Protein AF-A0A6B2TAD5-F1 (afdb_monomer_lite)

Radius of gyration: 16.32 Å; chains: 1; bounding box: 49×26×39 Å

Secondary structure (DSSP, 8-state):
----HHHHHHHHHHHHHTTS-EEEE-TTS-HHHHHHHHHHHHTTSS--EEEE--TT-HHHHHHHHHH-TTEEEE-HHHHHHHGGGHHHHHHHHHTTS-GGGEE------S-THHHHHHHHHHHHHHHHHHHHHHHTTSS-TGGG-

Sequence (145 aa):
VLTDPVLLRHLLWIAVASGRPLQLHAGAGDPQTYFGEFARATAGLGTDLVLLHGYPYHRSAAHLAAVFPHVYADLGPALVRTGARAAAVLAEILELAPFGKLLFSSGAHGLPELHVVGAQLFREALGRVLGTWVAEGAWSLGDAQ

Structure (mmCIF, N/CA/C/O backbone):
data_AF-A0A6B2TAD5-F1
#
_entry.id   AF-A0A6B2TAD5-F1
#
loop_
_atom_site.group_PDB
_atom_site.id
_atom_site.type_symbol
_atom_site.label_atom_id
_atom_site.label_alt_id
_atom_site.label_comp_id
_atom_site.label_asym_id
_atom_site.label_entity_id
_atom_site.label_seq_id
_atom_site.pdbx_PDB_ins_code
_atom_site.Cartn_x
_atom_site.Cartn_y
_atom_site.Cartn_z
_atom_site.occupancy
_atom_site.B_iso_or_equiv
_atom_site.auth_seq_id
_atom_site.auth_comp_id
_atom_site.auth_asym_id
_atom_site.auth_atom_id
_atom_site.pdbx_PDB_model_num
ATOM 1 N N . VAL A 1 1 ? 25.492 4.789 -7.121 1.00 72.12 1 VAL A N 1
ATOM 2 C CA . VAL A 1 1 ? 24.084 4.495 -7.485 1.00 72.12 1 VAL A CA 1
ATOM 3 C C . VAL A 1 1 ? 23.998 4.470 -9.001 1.00 72.12 1 VAL A C 1
ATOM 5 O O . VAL A 1 1 ? 24.604 5.335 -9.618 1.00 72.12 1 VAL A O 1
ATOM 8 N N . LEU A 1 2 ? 23.338 3.469 -9.590 1.00 83.06 2 LEU A N 1
ATOM 9 C CA . LEU A 1 2 ? 23.110 3.394 -11.037 1.00 83.06 2 LEU A CA 1
ATOM 10 C C . LEU A 1 2 ? 22.070 4.449 -11.445 1.00 83.06 2 LEU A C 1
ATOM 12 O O . LEU A 1 2 ? 20.980 4.463 -10.881 1.00 83.06 2 LEU A O 1
ATOM 16 N N . THR A 1 3 ? 22.400 5.318 -12.400 1.00 91.62 3 THR A N 1
ATOM 17 C CA . THR A 1 3 ? 21.530 6.429 -12.840 1.00 91.62 3 THR A CA 1
ATOM 18 C C . THR A 1 3 ? 21.22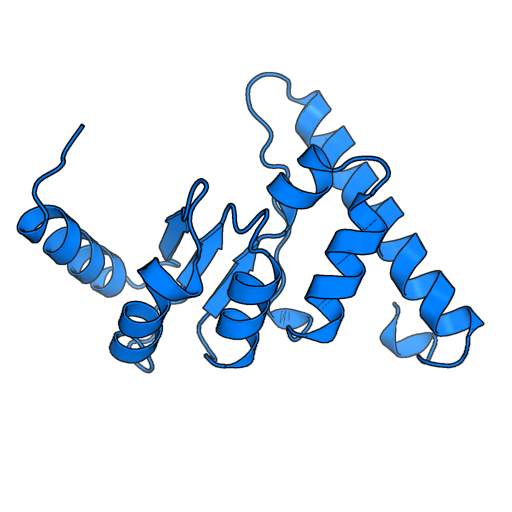9 6.419 -14.338 1.00 91.62 3 THR A C 1
ATOM 20 O O . THR A 1 3 ? 20.479 7.269 -14.811 1.00 91.62 3 THR A O 1
ATOM 23 N N . ASP A 1 4 ? 21.790 5.469 -15.091 1.00 95.69 4 ASP A N 1
ATOM 24 C CA . ASP A 1 4 ? 21.576 5.385 -16.533 1.00 95.69 4 ASP A CA 1
ATOM 25 C C . ASP A 1 4 ? 20.114 4.999 -16.849 1.00 95.69 4 ASP A C 1
ATOM 27 O O . ASP A 1 4 ? 19.645 3.935 -16.428 1.00 95.69 4 ASP A O 1
ATOM 31 N N . PRO A 1 5 ? 19.373 5.836 -17.595 1.00 90.69 5 PRO A N 1
ATOM 32 C CA . PRO A 1 5 ? 17.945 5.646 -17.821 1.00 90.69 5 PRO A CA 1
ATOM 33 C C . PRO A 1 5 ? 17.612 4.442 -18.716 1.00 90.69 5 PRO A C 1
ATOM 35 O O . PRO A 1 5 ? 16.474 3.960 -18.676 1.00 90.69 5 PRO A O 1
ATOM 38 N N . VAL A 1 6 ? 18.552 3.962 -19.534 1.00 94.62 6 VAL A N 1
ATOM 39 C CA . VAL A 1 6 ? 18.373 2.764 -20.366 1.00 94.62 6 VAL A CA 1
ATOM 40 C C . VAL A 1 6 ? 18.572 1.523 -19.509 1.00 94.62 6 VAL A C 1
ATOM 42 O O . VAL A 1 6 ? 17.714 0.638 -19.514 1.00 94.62 6 VAL A O 1
ATOM 45 N N . LEU A 1 7 ? 19.643 1.485 -18.712 1.00 95.31 7 LEU A N 1
ATOM 46 C CA . LEU A 1 7 ? 19.915 0.355 -17.821 1.00 95.31 7 LEU A CA 1
ATOM 47 C C . LEU A 1 7 ? 18.821 0.198 -16.759 1.00 95.31 7 LEU A C 1
ATOM 49 O O . LEU A 1 7 ? 18.382 -0.921 -16.505 1.00 95.31 7 LEU A O 1
ATOM 53 N N . LEU A 1 8 ? 18.310 1.299 -16.200 1.00 91.50 8 LEU A N 1
ATOM 54 C CA . LEU A 1 8 ? 17.189 1.254 -15.255 1.00 91.50 8 LEU A CA 1
ATOM 55 C C . LEU A 1 8 ? 15.926 0.646 -15.884 1.00 91.50 8 LEU A C 1
ATOM 57 O O . LEU A 1 8 ? 15.301 -0.227 -15.285 1.00 91.50 8 LEU A O 1
ATOM 61 N N . ARG A 1 9 ? 15.569 1.048 -17.112 1.00 91.88 9 ARG A N 1
ATOM 62 C CA . ARG A 1 9 ? 14.418 0.465 -17.824 1.00 91.88 9 ARG A CA 1
ATOM 63 C C . ARG A 1 9 ? 14.644 -1.001 -18.170 1.00 91.88 9 ARG A C 1
ATOM 65 O O . ARG A 1 9 ? 13.725 -1.799 -18.032 1.00 91.88 9 ARG A O 1
ATOM 72 N N . HIS A 1 10 ? 15.853 -1.367 -18.588 1.00 94.50 10 HIS A N 1
ATOM 73 C CA . HIS A 1 10 ? 16.192 -2.756 -18.879 1.00 94.50 10 HIS A CA 1
ATOM 74 C C . HIS A 1 10 ? 16.046 -3.648 -17.637 1.00 94.50 10 HIS A C 1
ATOM 76 O O . HIS A 1 10 ? 15.443 -4.717 -17.713 1.00 94.50 10 HIS A O 1
ATOM 82 N N . LEU A 1 11 ? 16.507 -3.175 -16.475 1.00 94.00 11 LEU A N 1
ATOM 83 C CA . LEU A 1 11 ? 16.357 -3.886 -15.205 1.00 94.00 11 LEU A CA 1
ATOM 84 C C . LEU A 1 11 ? 14.891 -4.075 -14.800 1.00 94.00 11 LEU A C 1
ATOM 86 O O . LEU A 1 11 ? 14.551 -5.147 -14.305 1.00 94.00 11 LEU A O 1
ATOM 90 N N . LEU A 1 12 ? 14.018 -3.091 -15.042 1.00 94.25 12 LEU A N 1
ATOM 91 C CA . LEU A 1 12 ? 12.579 -3.243 -14.787 1.00 94.25 12 LEU A CA 1
ATOM 92 C C . LEU A 1 12 ? 11.978 -4.399 -15.597 1.00 94.25 12 LEU A C 1
ATOM 94 O O . LEU A 1 12 ? 11.238 -5.211 -15.048 1.00 94.25 12 LEU A O 1
ATOM 98 N N . TRP A 1 13 ? 12.334 -4.519 -16.878 1.00 95.75 13 TRP A N 1
ATOM 99 C CA . TRP A 1 13 ? 11.845 -5.608 -17.729 1.00 95.75 13 TRP A CA 1
ATOM 100 C C . TRP A 1 13 ? 12.408 -6.976 -17.332 1.00 95.75 13 TRP A C 1
ATOM 102 O O . TRP A 1 13 ? 11.664 -7.956 -17.323 1.00 95.75 13 TRP A O 1
ATOM 112 N N . ILE A 1 14 ? 13.683 -7.048 -16.932 1.00 95.88 14 ILE A N 1
ATOM 113 C CA . ILE A 1 14 ? 14.255 -8.277 -16.355 1.00 95.88 14 ILE A CA 1
ATOM 114 C C . ILE A 1 14 ? 13.507 -8.664 -15.074 1.00 95.88 14 ILE A C 1
ATOM 116 O O . ILE A 1 14 ? 13.184 -9.834 -14.875 1.00 95.88 14 ILE A O 1
ATOM 120 N N . ALA A 1 15 ? 13.210 -7.692 -14.210 1.00 95.56 15 ALA A N 1
ATOM 121 C CA . ALA A 1 15 ? 12.505 -7.946 -12.962 1.00 95.56 15 ALA A CA 1
ATOM 122 C C . ALA A 1 15 ? 11.084 -8.473 -13.209 1.00 95.56 15 ALA A C 1
ATOM 124 O O . ALA A 1 15 ? 10.683 -9.444 -12.569 1.00 95.56 15 ALA A O 1
ATOM 125 N N . VAL A 1 16 ? 10.360 -7.915 -14.185 1.00 96.94 16 VAL A N 1
ATOM 126 C CA . VAL A 1 16 ? 9.046 -8.433 -14.606 1.00 96.94 16 VAL A CA 1
ATOM 127 C C . VAL A 1 16 ? 9.149 -9.886 -15.065 1.00 96.94 16 VAL A C 1
ATOM 129 O O . VAL A 1 16 ? 8.349 -10.712 -14.634 1.00 96.94 16 VAL A O 1
ATOM 132 N N . ALA A 1 17 ? 10.160 -10.221 -15.869 1.00 95.44 17 ALA A N 1
ATOM 133 C CA . ALA A 1 17 ? 10.366 -11.580 -16.371 1.00 95.44 17 ALA A CA 1
ATOM 134 C C . ALA A 1 17 ? 10.717 -12.607 -15.275 1.00 95.44 17 ALA A C 1
ATOM 136 O O . ALA A 1 17 ? 10.656 -13.808 -15.526 1.00 95.44 17 ALA A O 1
ATOM 137 N N . SER A 1 18 ? 11.060 -12.167 -14.058 1.00 94.81 18 SER A N 1
ATOM 138 C CA . SER A 1 18 ? 11.340 -13.077 -12.939 1.00 94.81 18 SER A CA 1
ATOM 139 C C . SER A 1 18 ? 10.095 -13.774 -12.375 1.00 94.81 18 SER A C 1
ATOM 141 O O . SER A 1 18 ? 10.239 -14.728 -11.612 1.00 94.81 18 SER A O 1
ATOM 143 N N . GLY A 1 19 ? 8.887 -13.298 -12.710 1.00 92.62 19 GLY A N 1
ATOM 144 C CA . GLY A 1 19 ? 7.620 -13.850 -12.214 1.00 92.62 19 GLY A CA 1
ATOM 145 C C . GLY A 1 19 ? 7.385 -13.648 -10.712 1.00 92.62 19 GLY A C 1
ATOM 146 O O . GLY A 1 19 ? 6.530 -14.307 -10.126 1.00 92.62 19 GLY A O 1
ATOM 147 N N . ARG A 1 20 ? 8.162 -12.773 -10.062 1.00 96.12 20 ARG A N 1
ATOM 148 C CA . ARG A 1 20 ? 8.032 -12.440 -8.637 1.00 96.12 20 ARG A CA 1
ATOM 149 C C . ARG A 1 20 ? 7.402 -11.056 -8.480 1.00 96.12 20 ARG A C 1
ATOM 151 O O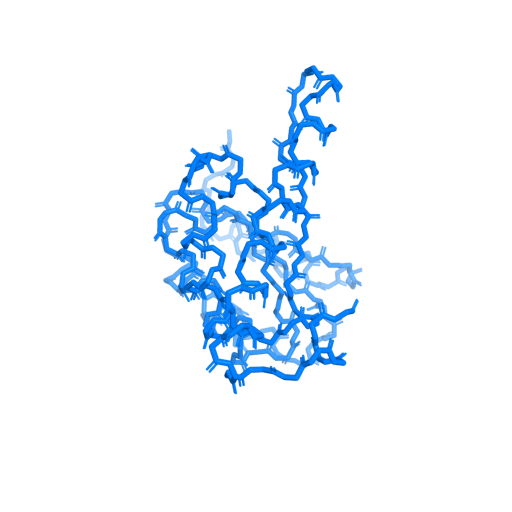 . ARG A 1 20 ? 7.736 -10.183 -9.280 1.00 96.12 20 ARG A O 1
ATOM 158 N N . PRO A 1 21 ? 6.588 -10.815 -7.433 1.00 96.56 21 PRO A N 1
ATOM 159 C CA . PRO A 1 21 ? 6.042 -9.488 -7.168 1.00 96.56 21 PRO A CA 1
ATOM 160 C C . PRO A 1 21 ? 7.136 -8.416 -7.137 1.00 96.56 21 PRO A C 1
ATOM 162 O O . PRO A 1 21 ? 8.122 -8.538 -6.402 1.00 96.56 21 PRO A O 1
ATOM 165 N N . LEU A 1 22 ? 6.962 -7.371 -7.944 1.00 96.75 22 LEU A N 1
ATOM 166 C CA . LEU A 1 22 ? 7.930 -6.297 -8.109 1.00 96.75 22 LEU A CA 1
ATOM 167 C C . LEU A 1 22 ? 7.546 -5.104 -7.235 1.00 96.75 22 LEU A C 1
ATOM 169 O O . LEU A 1 22 ? 6.542 -4.435 -7.469 1.00 96.75 22 LEU A O 1
ATOM 173 N N . GLN A 1 23 ? 8.384 -4.817 -6.243 1.00 95.38 23 GLN A N 1
ATOM 174 C CA . GLN A 1 23 ? 8.252 -3.639 -5.394 1.00 95.38 23 GLN A CA 1
ATOM 175 C C . GLN A 1 23 ? 8.801 -2.392 -6.095 1.00 95.38 23 GLN A C 1
ATOM 177 O O . GLN A 1 23 ? 9.981 -2.320 -6.441 1.00 95.38 23 GLN A O 1
ATOM 182 N N . LEU A 1 24 ? 7.939 -1.397 -6.290 1.00 95.00 24 LEU A N 1
ATOM 183 C CA . LEU A 1 24 ? 8.255 -0.133 -6.947 1.00 95.00 24 LEU A CA 1
ATOM 184 C C . LEU A 1 24 ? 8.174 1.006 -5.932 1.00 95.00 24 LEU A C 1
ATOM 186 O O . LEU A 1 24 ? 7.121 1.285 -5.361 1.00 95.00 24 LEU A O 1
ATOM 190 N N . HIS A 1 25 ? 9.300 1.681 -5.716 1.00 92.25 25 HIS A N 1
ATOM 191 C CA . HIS A 1 25 ? 9.421 2.756 -4.736 1.00 92.25 25 HIS A CA 1
ATOM 192 C C . HIS A 1 25 ? 9.375 4.110 -5.452 1.00 92.25 25 HIS A C 1
ATOM 194 O O . HIS A 1 25 ? 10.337 4.492 -6.117 1.00 92.25 25 HIS A O 1
ATOM 200 N N . ALA A 1 26 ? 8.276 4.855 -5.295 1.00 85.94 26 ALA A N 1
ATOM 201 C CA . ALA A 1 26 ? 8.147 6.206 -5.864 1.00 85.94 26 ALA A CA 1
ATOM 202 C C . ALA A 1 26 ? 8.923 7.273 -5.062 1.00 85.94 26 ALA A C 1
ATOM 204 O O . ALA A 1 26 ? 9.141 8.392 -5.533 1.00 85.94 26 ALA A O 1
ATOM 205 N N . GLY A 1 27 ? 9.353 6.932 -3.842 1.00 84.12 27 GLY A N 1
ATOM 206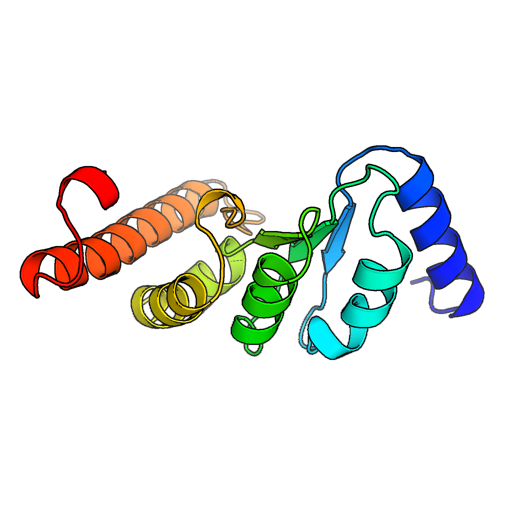 C CA . GLY A 1 27 ? 10.058 7.841 -2.945 1.00 84.12 27 GLY A CA 1
ATOM 207 C C . GLY A 1 27 ? 9.163 9.000 -2.512 1.00 84.12 27 GLY A C 1
ATOM 208 O O . GLY A 1 27 ? 8.251 8.808 -1.719 1.00 84.12 27 GLY A O 1
ATOM 209 N N . ALA A 1 28 ? 9.466 10.203 -3.000 1.00 79.75 28 ALA A N 1
ATOM 210 C CA . ALA A 1 28 ? 8.671 11.411 -2.768 1.00 79.75 28 ALA A CA 1
ATOM 211 C C . ALA A 1 28 ? 7.953 11.907 -4.035 1.00 79.75 28 ALA A C 1
ATOM 213 O O . ALA A 1 28 ? 7.391 12.999 -4.017 1.00 79.75 28 ALA A O 1
ATOM 214 N N . GLY A 1 29 ? 8.019 11.162 -5.143 1.00 88.44 29 GLY A N 1
ATOM 215 C CA . GLY A 1 29 ? 7.311 11.501 -6.374 1.00 88.44 29 GLY A CA 1
ATOM 216 C C . GLY A 1 29 ? 5.974 10.783 -6.500 1.00 88.44 29 GLY A C 1
ATOM 217 O O . GLY A 1 29 ? 5.644 9.900 -5.712 1.00 88.44 29 GLY A O 1
ATOM 218 N N . ASP A 1 30 ? 5.208 11.181 -7.508 1.00 93.00 30 ASP A N 1
ATOM 219 C CA . ASP A 1 30 ? 3.880 10.645 -7.779 1.00 93.00 30 ASP A CA 1
ATOM 220 C C . ASP A 1 30 ? 3.957 9.274 -8.491 1.00 93.00 30 ASP A C 1
ATOM 222 O O . ASP A 1 30 ? 4.461 9.199 -9.620 1.00 93.00 30 ASP A O 1
ATOM 226 N N . PRO A 1 31 ? 3.442 8.184 -7.881 1.00 93.38 31 PRO A N 1
ATOM 227 C CA . PRO A 1 31 ? 3.422 6.857 -8.495 1.00 93.38 31 PRO A CA 1
ATOM 228 C C . PRO A 1 31 ? 2.718 6.815 -9.854 1.00 93.38 31 PRO A C 1
ATOM 230 O O . PRO A 1 31 ? 3.148 6.056 -10.722 1.00 93.38 31 PRO A O 1
ATOM 233 N N . GLN A 1 32 ? 1.677 7.631 -10.066 1.00 94.25 32 GLN A N 1
ATOM 234 C CA . GLN A 1 32 ? 0.974 7.689 -11.353 1.00 94.25 32 GLN A CA 1
ATOM 235 C C . GLN A 1 32 ? 1.925 8.149 -12.459 1.00 94.25 32 GLN A C 1
ATOM 237 O O . GLN A 1 32 ? 2.027 7.501 -13.502 1.00 94.25 32 GLN A O 1
ATOM 242 N N . THR A 1 33 ? 2.663 9.229 -12.202 1.00 94.31 33 THR A N 1
ATOM 243 C CA . THR A 1 33 ? 3.635 9.798 -13.141 1.00 94.31 33 THR A CA 1
ATOM 244 C C . THR A 1 33 ? 4.772 8.822 -13.470 1.00 94.31 33 THR A C 1
ATOM 246 O O . THR A 1 33 ? 5.180 8.725 -14.627 1.00 94.31 33 THR A O 1
ATOM 249 N N . TYR A 1 34 ? 5.290 8.080 -12.486 1.00 92.44 34 TYR A N 1
ATOM 250 C CA . TYR A 1 34 ? 6.445 7.197 -12.705 1.00 92.44 34 TYR A CA 1
ATOM 251 C C . TYR A 1 34 ? 6.093 5.798 -13.201 1.00 92.44 34 TYR A C 1
ATOM 253 O O . TYR A 1 34 ? 6.856 5.215 -13.973 1.00 92.44 34 TYR A O 1
ATOM 261 N N . PHE A 1 35 ? 4.966 5.248 -12.756 1.00 95.50 35 PHE A N 1
ATOM 262 C CA . PHE A 1 35 ? 4.651 3.837 -12.951 1.00 95.50 35 PHE A CA 1
ATOM 263 C C . PHE A 1 35 ? 3.355 3.598 -13.720 1.00 95.50 35 PHE A C 1
ATOM 265 O O . PHE A 1 35 ? 3.101 2.453 -14.070 1.00 95.50 35 PHE A O 1
ATOM 272 N N . GLY A 1 36 ? 2.562 4.623 -14.053 1.00 97.06 36 GLY A N 1
ATOM 273 C CA . GLY A 1 36 ? 1.297 4.437 -14.774 1.00 97.06 36 GLY A CA 1
ATOM 274 C C . GLY A 1 36 ? 1.465 3.779 -16.148 1.00 97.06 36 GLY A C 1
ATOM 275 O O . GLY A 1 36 ? 0.818 2.772 -16.439 1.00 97.06 36 GLY A O 1
ATOM 276 N N . GLU A 1 37 ? 2.390 4.280 -16.969 1.00 96.88 37 GLU A N 1
ATOM 277 C CA . GLU A 1 37 ? 2.691 3.667 -18.273 1.00 96.88 37 GLU A CA 1
ATOM 278 C C . GLU A 1 37 ? 3.337 2.285 -18.127 1.00 96.88 37 GLU A C 1
ATOM 280 O O . GLU A 1 37 ? 3.070 1.382 -18.916 1.00 96.88 37 GLU A O 1
ATOM 285 N N . PHE A 1 38 ? 4.139 2.078 -17.081 1.00 96.81 38 PHE A N 1
ATOM 286 C CA . PHE A 1 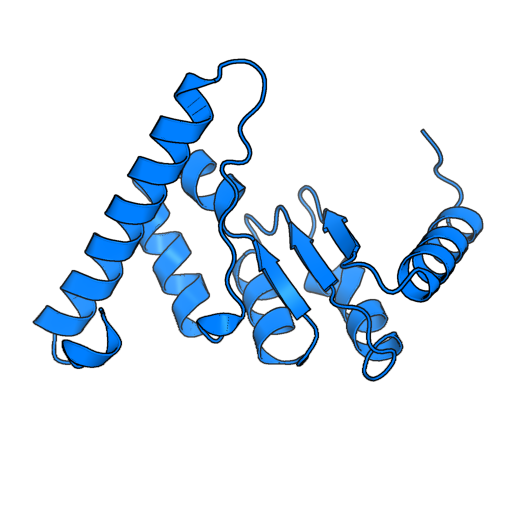38 ? 4.752 0.779 -16.814 1.00 96.81 38 PHE A CA 1
ATOM 287 C C . PHE A 1 38 ? 3.723 -0.268 -16.357 1.00 96.81 38 PHE A C 1
ATOM 289 O O . PHE A 1 38 ? 3.746 -1.405 -16.826 1.00 96.81 38 PHE A O 1
ATOM 296 N N . ALA A 1 39 ? 2.770 0.116 -15.506 1.00 97.69 39 ALA A N 1
ATOM 297 C CA . ALA A 1 39 ? 1.650 -0.725 -15.101 1.00 97.69 39 ALA A CA 1
ATOM 298 C C . ALA A 1 39 ? 0.792 -1.115 -16.310 1.00 97.69 39 ALA A C 1
ATOM 300 O O . ALA A 1 39 ? 0.452 -2.285 -16.474 1.00 97.69 39 ALA A O 1
ATOM 301 N N . ARG A 1 40 ? 0.529 -0.163 -17.216 1.00 98.12 40 ARG A N 1
ATOM 302 C CA . ARG A 1 40 ? -0.161 -0.433 -18.483 1.00 98.12 40 ARG A CA 1
ATOM 303 C C . ARG A 1 40 ? 0.620 -1.414 -19.361 1.00 98.12 40 ARG A C 1
ATOM 305 O O . ARG A 1 40 ? 0.039 -2.371 -19.858 1.00 98.12 40 ARG A O 1
ATOM 312 N N . ALA A 1 41 ? 1.924 -1.201 -19.526 1.00 97.62 41 ALA A N 1
ATOM 313 C CA . ALA A 1 41 ? 2.777 -2.023 -20.386 1.00 97.62 41 ALA A CA 1
ATOM 314 C C . ALA A 1 41 ? 3.012 -3.449 -19.851 1.00 97.62 41 ALA A C 1
ATOM 316 O O . ALA A 1 41 ? 3.355 -4.341 -20.622 1.00 97.62 41 ALA A O 1
ATOM 317 N N . THR A 1 42 ? 2.837 -3.666 -18.546 1.00 97.44 42 THR A N 1
ATOM 318 C CA . THR A 1 42 ? 3.013 -4.973 -17.888 1.00 97.44 42 THR A CA 1
ATOM 319 C C . THR A 1 42 ? 1.701 -5.718 -17.644 1.00 97.44 42 THR A C 1
ATOM 321 O O . THR A 1 42 ? 1.717 -6.859 -17.177 1.00 97.44 42 THR A O 1
ATOM 324 N N . ALA A 1 43 ? 0.561 -5.107 -17.977 1.00 96.81 43 ALA A N 1
ATOM 325 C CA . ALA A 1 43 ? -0.744 -5.734 -17.835 1.00 96.81 43 ALA A CA 1
ATOM 326 C C . ALA A 1 43 ? -0.819 -7.041 -18.641 1.00 96.81 43 ALA A C 1
ATOM 328 O O . ALA A 1 43 ? -0.510 -7.081 -19.829 1.00 96.81 43 ALA A O 1
ATOM 329 N N . GLY A 1 44 ? -1.237 -8.121 -17.976 1.00 95.31 44 GLY A N 1
ATOM 330 C CA . GLY A 1 44 ? -1.362 -9.448 -18.587 1.00 95.31 44 GLY A CA 1
ATOM 331 C C . GLY A 1 44 ? -0.063 -10.258 -18.670 1.00 95.31 44 GLY A C 1
ATOM 332 O O . GLY A 1 44 ? -0.113 -11.400 -19.116 1.00 95.31 44 GLY A O 1
ATOM 333 N N . LEU A 1 45 ? 1.077 -9.731 -18.203 1.00 95.88 45 LEU A N 1
ATOM 334 C CA . LEU A 1 45 ? 2.345 -10.480 -18.172 1.00 95.88 45 LEU A CA 1
ATOM 335 C C . LEU A 1 45 ? 2.470 -11.441 -16.975 1.00 95.88 45 LEU A C 1
ATOM 337 O O . LEU A 1 45 ? 3.407 -12.231 -16.928 1.00 95.88 45 LEU A O 1
ATOM 341 N N . GLY A 1 46 ? 1.536 -11.386 -16.020 1.00 94.31 46 GLY A N 1
ATOM 342 C CA . GLY A 1 46 ? 1.460 -12.313 -14.883 1.00 94.31 46 GLY A CA 1
ATOM 343 C C . GLY A 1 46 ? 2.301 -11.936 -13.659 1.00 94.31 46 GLY A C 1
ATOM 344 O O . GLY A 1 46 ? 2.271 -12.662 -12.673 1.00 94.31 46 GLY A O 1
ATOM 345 N N . THR A 1 47 ? 3.018 -10.810 -13.695 1.00 97.00 47 THR A N 1
ATOM 346 C CA . THR A 1 47 ? 3.809 -10.317 -12.558 1.00 97.00 47 THR A CA 1
ATOM 347 C C . THR A 1 47 ? 3.076 -9.200 -11.830 1.00 97.00 47 THR A C 1
ATOM 349 O O . THR A 1 47 ? 2.745 -8.185 -12.440 1.00 97.00 47 THR A O 1
ATOM 352 N N . ASP A 1 48 ? 2.882 -9.356 -10.521 1.00 98.06 48 ASP A N 1
ATOM 353 C CA . ASP A 1 48 ? 2.268 -8.325 -9.685 1.00 98.06 48 ASP A CA 1
ATOM 354 C C . ASP A 1 48 ? 3.221 -7.155 -9.424 1.00 98.06 48 ASP A C 1
ATOM 356 O O . ASP A 1 48 ? 4.417 -7.339 -9.178 1.00 98.06 48 ASP A O 1
ATOM 360 N N . LEU A 1 49 ? 2.681 -5.939 -9.427 1.00 98.06 49 LEU A N 1
ATOM 361 C CA . LEU A 1 49 ? 3.385 -4.722 -9.040 1.00 98.06 49 LEU A CA 1
ATOM 362 C C . LEU A 1 49 ? 2.889 -4.261 -7.671 1.00 98.06 49 LEU A C 1
ATOM 364 O O . LEU A 1 49 ? 1.692 -4.071 -7.470 1.00 98.06 49 LEU A O 1
ATOM 368 N N . VAL A 1 50 ? 3.809 -4.014 -6.745 1.00 97.50 50 VAL A N 1
ATOM 369 C CA . VAL A 1 50 ? 3.500 -3.473 -5.418 1.00 97.50 50 VAL A CA 1
ATOM 370 C C . VAL A 1 50 ? 4.067 -2.065 -5.327 1.00 97.50 50 VAL A C 1
ATOM 372 O O . VAL A 1 50 ? 5.279 -1.875 -5.420 1.00 97.50 50 VAL A O 1
ATOM 375 N N . LEU A 1 51 ? 3.203 -1.068 -5.154 1.00 96.44 51 LEU A N 1
ATOM 376 C CA . LEU A 1 51 ? 3.592 0.336 -5.047 1.00 96.44 51 LEU A CA 1
ATOM 377 C C . LEU A 1 51 ? 3.888 0.697 -3.590 1.00 96.44 51 LEU A C 1
ATOM 379 O O . LEU A 1 51 ? 3.019 0.564 -2.729 1.00 96.44 51 LEU A O 1
ATOM 383 N N . LEU A 1 52 ? 5.096 1.196 -3.321 1.00 93.31 52 LEU A N 1
ATOM 384 C CA . LEU A 1 52 ? 5.528 1.644 -1.997 1.00 93.31 52 LEU A CA 1
ATOM 385 C C . LEU A 1 52 ? 5.823 3.144 -1.978 1.00 93.31 52 LEU A C 1
ATOM 387 O O . LEU A 1 52 ? 6.244 3.745 -2.970 1.00 93.31 52 LEU A O 1
ATOM 391 N N . HIS A 1 53 ? 5.677 3.726 -0.787 1.00 84.88 53 HIS A N 1
ATOM 392 C CA . HIS A 1 53 ? 5.960 5.135 -0.501 1.00 84.88 53 HIS A CA 1
ATOM 393 C C . HIS A 1 53 ? 5.155 6.108 -1.368 1.00 84.88 53 HIS A C 1
ATOM 395 O O . HIS A 1 53 ? 5.694 7.067 -1.905 1.00 84.88 53 HIS A O 1
ATOM 401 N N . GLY A 1 54 ? 3.846 5.881 -1.477 1.00 83.50 54 GLY A N 1
ATOM 402 C CA . GLY A 1 54 ? 2.973 6.780 -2.226 1.00 83.50 54 GLY A CA 1
ATOM 403 C C . GLY A 1 54 ? 2.799 8.161 -1.590 1.00 83.50 54 GLY A C 1
ATOM 404 O O . GLY A 1 54 ? 2.466 9.081 -2.307 1.00 83.50 54 GLY A O 1
ATOM 405 N N . TYR A 1 55 ? 3.014 8.352 -0.283 1.00 90.25 55 TYR A N 1
ATOM 406 C CA . TYR A 1 55 ? 2.718 9.623 0.401 1.00 90.25 55 TYR A CA 1
ATOM 407 C C . TYR A 1 55 ? 3.666 10.774 -0.009 1.00 90.25 55 TYR A C 1
ATOM 409 O O . TYR A 1 55 ? 4.884 10.585 0.070 1.00 90.25 55 TYR A O 1
ATOM 417 N N . PRO A 1 56 ? 3.162 11.989 -0.333 1.00 92.69 56 PRO A N 1
ATOM 418 C CA . PRO A 1 56 ? 1.783 12.487 -0.146 1.00 92.69 56 PRO A CA 1
ATOM 419 C C . PRO A 1 56 ? 0.803 12.203 -1.305 1.00 92.69 56 PRO A C 1
ATOM 421 O O . PRO A 1 56 ? -0.334 12.658 -1.277 1.00 92.69 56 PRO A O 1
ATOM 424 N N . TYR A 1 57 ? 1.216 11.438 -2.310 1.00 94.00 57 TYR A N 1
ATOM 425 C CA . TYR A 1 57 ? 0.427 10.987 -3.466 1.00 94.00 57 TYR A CA 1
ATOM 426 C C . TYR A 1 57 ? -0.230 9.607 -3.251 1.00 94.00 57 TYR A C 1
ATOM 428 O O . TYR A 1 57 ? -0.363 8.810 -4.183 1.00 94.00 57 TYR A O 1
ATOM 436 N N . HIS A 1 58 ? -0.636 9.268 -2.023 1.00 94.06 58 HIS A N 1
ATOM 437 C CA . HIS A 1 58 ? -1.235 7.957 -1.719 1.00 94.06 58 HIS A CA 1
ATOM 438 C C . HIS A 1 58 ? -2.511 7.692 -2.526 1.00 94.06 58 HIS A C 1
ATOM 440 O O . HIS A 1 58 ? -2.760 6.550 -2.905 1.00 94.06 58 HIS A O 1
ATOM 446 N N 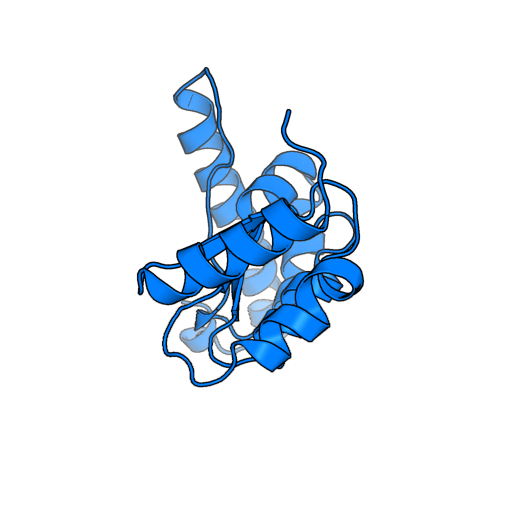. ARG A 1 59 ? -3.266 8.742 -2.874 1.00 95.38 59 ARG A N 1
ATOM 447 C CA . ARG A 1 59 ? -4.433 8.645 -3.766 1.00 95.38 59 ARG A CA 1
ATOM 448 C C . ARG A 1 59 ? -4.056 8.180 -5.176 1.00 95.38 59 ARG A C 1
ATOM 450 O O . ARG A 1 59 ? -4.793 7.397 -5.763 1.00 95.38 59 ARG A O 1
ATOM 457 N N . SER A 1 60 ? -2.898 8.586 -5.699 1.00 95.88 60 SER A N 1
ATOM 458 C CA . SER A 1 60 ? -2.388 8.101 -6.988 1.00 95.88 60 SER A CA 1
ATOM 459 C C . SER A 1 60 ? -2.035 6.615 -6.941 1.00 95.88 60 SER A C 1
ATOM 461 O O . SER A 1 60 ? -2.376 5.868 -7.854 1.00 95.88 60 SER A O 1
ATOM 463 N N . ALA A 1 61 ? -1.390 6.161 -5.859 1.00 95.56 61 ALA A N 1
ATOM 464 C CA . ALA A 1 61 ? -1.113 4.736 -5.663 1.00 95.56 61 ALA A CA 1
ATOM 465 C C . ALA A 1 61 ? -2.414 3.920 -5.575 1.00 95.56 61 ALA A C 1
ATOM 467 O O . ALA A 1 61 ? -2.536 2.879 -6.221 1.00 95.56 61 ALA A O 1
ATOM 468 N N . ALA A 1 62 ? -3.400 4.424 -4.826 1.00 96.31 62 ALA A N 1
ATOM 469 C CA . ALA A 1 62 ? -4.714 3.803 -4.710 1.00 96.31 62 ALA A CA 1
ATOM 470 C C . ALA A 1 62 ? -5.449 3.762 -6.062 1.00 96.31 62 ALA A C 1
ATOM 472 O O . ALA A 1 62 ? -6.029 2.739 -6.417 1.00 96.31 62 ALA A O 1
ATOM 473 N N . HIS A 1 63 ? -5.360 4.831 -6.859 1.00 97.00 63 HIS A N 1
ATOM 474 C CA . HIS A 1 63 ? -5.931 4.878 -8.203 1.00 97.00 63 HIS A CA 1
ATOM 475 C C . HIS A 1 63 ? -5.313 3.827 -9.137 1.00 97.00 63 HIS A C 1
ATOM 477 O O . HIS A 1 63 ? -6.048 3.099 -9.803 1.00 97.00 63 HIS A O 1
ATOM 483 N N . LEU A 1 64 ? -3.983 3.685 -9.155 1.00 97.56 64 LEU A N 1
ATOM 484 C CA . LEU A 1 64 ? -3.326 2.640 -9.948 1.00 97.56 64 LEU A CA 1
ATOM 485 C C . LEU A 1 64 ? -3.770 1.233 -9.527 1.00 97.56 64 LEU A C 1
ATOM 487 O O . LEU A 1 64 ? -4.060 0.408 -10.394 1.00 97.56 64 LEU A O 1
ATOM 491 N N . ALA A 1 65 ? -3.875 0.974 -8.220 1.00 97.69 65 ALA A N 1
ATOM 492 C CA . ALA A 1 65 ? -4.382 -0.298 -7.707 1.00 97.69 65 ALA A CA 1
ATOM 493 C C . ALA A 1 65 ? -5.852 -0.539 -8.101 1.00 97.69 65 ALA A C 1
ATOM 495 O O . ALA A 1 65 ? -6.246 -1.666 -8.405 1.00 97.69 65 ALA A O 1
ATOM 496 N N . ALA A 1 66 ? -6.676 0.508 -8.157 1.00 97.62 66 ALA A N 1
ATOM 497 C CA . ALA A 1 66 ? -8.058 0.401 -8.615 1.00 97.62 66 ALA A CA 1
ATOM 498 C C . ALA A 1 66 ? -8.152 0.050 -10.109 1.00 97.62 66 ALA A C 1
ATOM 500 O O . ALA A 1 66 ? -8.932 -0.822 -10.489 1.00 97.62 66 ALA A O 1
ATOM 501 N N . VAL A 1 67 ? -7.333 0.692 -10.948 1.00 97.69 67 VAL A N 1
ATOM 502 C CA . VAL A 1 67 ? -7.403 0.569 -12.413 1.00 97.69 67 VAL A CA 1
ATOM 503 C C . VAL A 1 67 ? -6.776 -0.727 -12.932 1.00 97.69 67 VAL A C 1
ATOM 505 O O . VAL A 1 67 ? -7.313 -1.334 -13.859 1.00 97.69 67 VAL A O 1
ATOM 508 N N . PHE A 1 68 ? -5.654 -1.172 -12.362 1.00 98.00 68 PHE A N 1
ATOM 509 C CA . PHE A 1 68 ? -4.898 -2.308 -12.893 1.00 98.00 68 PHE A CA 1
ATOM 510 C C . PHE A 1 68 ? -5.0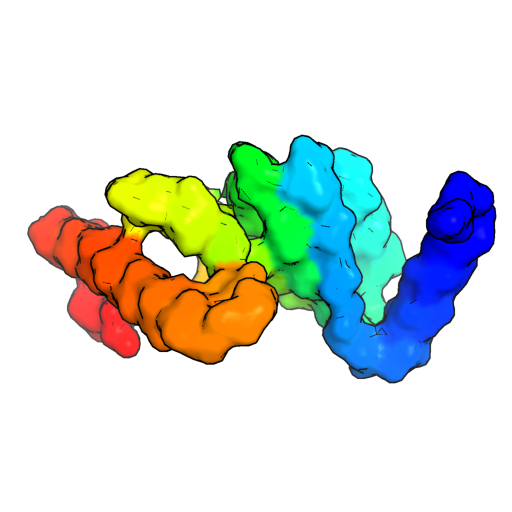53 -3.562 -12.016 1.00 98.00 68 PHE A C 1
ATOM 512 O O . PHE A 1 68 ? -4.742 -3.514 -10.824 1.00 98.00 68 PHE A O 1
ATOM 519 N N . PRO A 1 69 ? -5.515 -4.708 -12.563 1.00 96.75 69 PRO A N 1
ATOM 520 C CA . PRO A 1 69 ? -5.714 -5.948 -11.805 1.00 96.75 69 PRO A CA 1
ATOM 521 C C . PRO A 1 69 ? -4.485 -6.433 -11.029 1.00 96.75 69 PRO A C 1
ATOM 523 O O . PRO A 1 69 ? -4.641 -6.842 -9.885 1.00 96.75 69 PRO A O 1
ATOM 526 N N . HIS A 1 70 ? -3.295 -6.323 -11.623 1.00 97.62 70 HIS A N 1
ATOM 527 C CA . HIS A 1 70 ? -2.015 -6.799 -11.082 1.00 97.62 70 HIS A CA 1
ATOM 528 C C . HIS A 1 70 ? -1.261 -5.748 -10.251 1.00 97.62 70 HIS A C 1
ATOM 530 O O . HIS A 1 70 ? -0.084 -5.931 -9.955 1.00 97.62 70 HIS A O 1
ATOM 536 N N . VAL A 1 71 ? -1.893 -4.619 -9.910 1.00 98.19 71 VAL A N 1
ATOM 537 C CA . VAL A 1 71 ? -1.267 -3.556 -9.109 1.00 98.19 71 VAL A CA 1
ATOM 538 C C . VAL A 1 71 ? -1.853 -3.526 -7.703 1.00 98.19 71 VAL A C 1
ATOM 540 O O . VAL A 1 71 ? -3.066 -3.452 -7.519 1.00 98.19 71 VAL A O 1
ATOM 543 N N . TYR A 1 72 ? -0.961 -3.516 -6.719 1.00 97.94 72 TYR A N 1
ATOM 544 C CA . TYR A 1 72 ? -1.232 -3.466 -5.288 1.00 97.94 72 TYR A CA 1
ATOM 545 C C . TYR A 1 72 ? -0.566 -2.229 -4.679 1.00 97.94 72 TYR A C 1
ATOM 547 O O . TYR A 1 72 ? 0.446 -1.743 -5.192 1.00 97.94 72 TYR A O 1
ATOM 555 N N . ALA A 1 73 ? -1.099 -1.722 -3.568 1.00 96.31 73 ALA A N 1
ATOM 556 C CA . ALA A 1 73 ? -0.547 -0.558 -2.874 1.00 96.31 73 ALA A CA 1
ATOM 557 C C . ALA A 1 73 ? -0.208 -0.891 -1.417 1.00 96.31 73 ALA A C 1
ATOM 559 O O . ALA A 1 73 ? -1.056 -1.382 -0.674 1.00 96.31 73 ALA A O 1
ATOM 560 N N . ASP A 1 74 ? 1.022 -0.590 -1.001 1.00 94.62 74 ASP A N 1
ATOM 561 C CA . ASP A 1 74 ? 1.453 -0.711 0.389 1.00 94.62 74 ASP A CA 1
ATOM 562 C C . ASP A 1 74 ? 1.195 0.588 1.169 1.00 94.62 74 ASP A C 1
ATOM 564 O O . ASP A 1 74 ? 1.635 1.679 0.788 1.00 94.62 74 ASP A O 1
ATOM 568 N N . LEU A 1 75 ? 0.480 0.455 2.286 1.00 87.81 75 LEU A N 1
ATOM 569 C CA . LEU A 1 75 ? -0.002 1.564 3.115 1.00 87.81 75 LEU A CA 1
ATOM 570 C C . LEU A 1 75 ? 0.921 1.900 4.282 1.00 87.81 75 LEU A C 1
ATOM 572 O O . LEU A 1 75 ? 0.852 2.982 4.869 1.00 87.81 75 LEU A O 1
ATOM 576 N N . GLY A 1 76 ? 1.779 0.957 4.630 1.00 84.62 76 GLY A N 1
ATOM 577 C CA . GLY A 1 76 ? 2.516 0.918 5.875 1.00 84.62 76 GLY A CA 1
ATOM 578 C C . GLY A 1 76 ? 3.291 2.187 6.217 1.00 84.62 76 GLY A C 1
ATOM 579 O O . GLY A 1 76 ? 2.971 2.873 7.196 1.00 84.62 76 GLY A O 1
ATOM 580 N N . PRO A 1 77 ? 4.280 2.561 5.384 1.00 83.50 77 PRO A N 1
ATOM 581 C CA . PRO A 1 77 ? 5.125 3.721 5.629 1.00 83.50 77 PRO A CA 1
ATOM 582 C C . PRO A 1 77 ? 4.353 5.042 5.726 1.00 83.50 77 PRO A C 1
ATOM 584 O O . PRO A 1 77 ? 4.800 5.951 6.423 1.00 83.50 77 PRO A O 1
ATOM 587 N N . ALA A 1 78 ? 3.218 5.178 5.030 1.00 86.56 78 ALA A N 1
ATOM 588 C CA . ALA A 1 78 ? 2.410 6.397 5.058 1.00 86.56 78 ALA A CA 1
ATOM 589 C C . ALA A 1 78 ? 1.691 6.565 6.405 1.00 86.56 78 ALA A C 1
ATOM 591 O O . ALA A 1 78 ? 1.666 7.660 6.971 1.00 86.56 78 ALA A O 1
ATOM 592 N N . LEU A 1 79 ? 1.150 5.474 6.947 1.00 86.25 79 LEU A N 1
ATOM 593 C CA . LEU A 1 79 ? 0.399 5.493 8.201 1.00 86.25 79 LEU A CA 1
ATOM 594 C C . LEU A 1 79 ? 1.322 5.723 9.399 1.00 86.25 79 LEU A C 1
ATOM 596 O O . LEU A 1 79 ? 1.052 6.604 10.213 1.00 86.25 79 LEU A O 1
ATOM 600 N N . VAL A 1 80 ? 2.471 5.040 9.447 1.00 86.44 80 VAL A N 1
ATOM 601 C CA . VAL A 1 80 ? 3.498 5.286 10.478 1.00 86.44 80 VAL A CA 1
ATOM 602 C C . VAL A 1 80 ? 4.000 6.731 10.435 1.00 86.44 80 VAL A C 1
ATOM 604 O O . VAL A 1 80 ? 4.145 7.365 11.477 1.00 86.44 80 VAL A O 1
ATOM 607 N N . ARG A 1 81 ? 4.205 7.289 9.237 1.00 85.62 81 ARG A N 1
ATOM 608 C CA . ARG A 1 81 ? 4.671 8.674 9.061 1.00 85.62 81 ARG A CA 1
ATOM 609 C C . ARG A 1 81 ? 3.650 9.724 9.505 1.00 85.62 81 ARG A C 1
ATOM 611 O O . ARG A 1 81 ? 4.046 10.800 9.940 1.00 85.62 81 ARG A O 1
ATOM 618 N N . THR A 1 82 ? 2.357 9.446 9.359 1.00 91.12 82 THR A N 1
ATOM 619 C CA . THR A 1 82 ? 1.280 10.419 9.618 1.00 91.12 82 THR A CA 1
ATOM 620 C C . THR A 1 82 ? 0.689 10.310 11.022 1.00 91.12 82 THR A C 1
ATOM 622 O O . THR A 1 82 ? 0.035 11.252 11.479 1.00 91.12 82 THR A O 1
ATOM 625 N N . GLY A 1 83 ? 0.945 9.207 11.736 1.00 90.25 83 GLY A N 1
ATOM 626 C CA . GLY A 1 83 ? 0.642 9.059 13.159 1.00 90.25 83 GLY A CA 1
ATOM 627 C C . GLY A 1 83 ? -0.837 9.302 13.459 1.00 90.25 83 GLY A C 1
ATOM 628 O O . GLY A 1 83 ? -1.705 8.563 13.005 1.00 90.25 83 GLY A O 1
ATOM 629 N N . ALA A 1 84 ? -1.145 10.383 14.179 1.00 91.00 84 ALA A N 1
ATOM 630 C CA . ALA A 1 84 ? -2.519 10.759 14.529 1.00 91.00 84 ALA A CA 1
ATOM 631 C C . ALA A 1 84 ? -3.444 10.968 13.311 1.00 91.00 84 ALA A C 1
ATOM 633 O O . ALA A 1 84 ? -4.662 10.851 13.437 1.00 91.00 84 ALA A O 1
ATOM 634 N N . ARG A 1 85 ? -2.887 11.267 12.130 1.00 94.62 85 ARG A N 1
ATOM 635 C CA . ARG A 1 85 ? -3.640 11.438 10.875 1.00 94.62 85 ARG A CA 1
ATOM 636 C C . ARG A 1 85 ? -3.727 10.162 10.033 1.00 94.62 85 ARG A C 1
ATOM 638 O O . ARG A 1 85 ? -4.330 10.208 8.964 1.00 94.62 85 ARG A O 1
ATOM 645 N N . ALA A 1 86 ? -3.197 9.035 10.513 1.00 94.62 86 ALA A N 1
ATOM 646 C CA . ALA A 1 86 ? -3.212 7.763 9.793 1.00 94.62 86 ALA A CA 1
ATOM 647 C C . ALA A 1 86 ? -4.628 7.350 9.362 1.00 94.62 86 ALA A C 1
ATOM 649 O O . ALA A 1 86 ? -4.822 6.965 8.217 1.00 94.62 86 ALA A O 1
ATOM 650 N N . ALA A 1 87 ? -5.632 7.507 10.233 1.00 95.81 87 ALA A N 1
ATOM 651 C CA . ALA A 1 87 ? -7.021 7.183 9.897 1.00 95.81 87 ALA A CA 1
ATOM 652 C C . ALA A 1 87 ? -7.558 8.015 8.716 1.00 95.81 87 ALA A C 1
ATOM 654 O O . ALA A 1 87 ? -8.233 7.476 7.850 1.00 95.81 87 ALA A O 1
ATOM 655 N N . ALA A 1 88 ? -7.213 9.305 8.633 1.00 96.12 88 ALA A N 1
ATOM 656 C CA . ALA A 1 88 ? -7.643 10.157 7.523 1.00 96.12 88 ALA A CA 1
ATOM 657 C C . ALA A 1 88 ? -7.003 9.719 6.196 1.00 96.12 88 ALA A C 1
ATOM 659 O O . ALA A 1 88 ? -7.696 9.561 5.199 1.00 96.12 88 ALA A O 1
ATOM 660 N N . VAL A 1 89 ? -5.694 9.450 6.200 1.00 95.56 89 VAL A N 1
ATOM 661 C CA . VAL A 1 89 ? -4.990 8.955 5.005 1.00 95.56 89 VAL A CA 1
ATOM 662 C C . VAL A 1 89 ? -5.516 7.585 4.582 1.00 95.56 89 VAL A C 1
ATOM 664 O O . VAL A 1 89 ? -5.687 7.334 3.395 1.00 95.56 89 VAL A O 1
ATOM 667 N N . LEU A 1 90 ? -5.804 6.704 5.540 1.00 94.94 90 LEU A N 1
ATOM 668 C CA . LEU A 1 90 ? -6.378 5.393 5.262 1.00 94.94 90 LEU A CA 1
ATOM 669 C C . LEU A 1 90 ? -7.776 5.500 4.639 1.00 94.94 90 LEU A C 1
ATOM 671 O O . LEU A 1 90 ? -8.043 4.803 3.664 1.00 94.94 90 LEU A O 1
ATOM 675 N N . ALA A 1 91 ? -8.631 6.392 5.148 1.00 95.31 91 ALA A N 1
ATOM 676 C CA . ALA A 1 91 ? -9.946 6.650 4.567 1.00 95.31 91 ALA A CA 1
ATOM 677 C C . ALA A 1 91 ? -9.833 7.100 3.100 1.00 95.31 91 ALA A C 1
ATOM 679 O O . ALA A 1 91 ? -10.470 6.510 2.235 1.00 95.31 91 ALA A O 1
ATOM 680 N N . GLU A 1 92 ? -8.933 8.041 2.794 1.00 96.25 92 GLU A N 1
ATOM 681 C CA . GLU A 1 92 ? -8.704 8.518 1.420 1.00 96.25 92 GLU A CA 1
ATOM 682 C C . GLU A 1 92 ? -8.234 7.422 0.447 1.00 96.25 92 GLU A C 1
ATOM 684 O O . GLU A 1 92 ? -8.450 7.513 -0.761 1.00 96.25 92 GLU A O 1
ATOM 689 N N . ILE A 1 93 ? -7.545 6.401 0.954 1.00 95.12 93 ILE A N 1
ATOM 690 C CA . ILE A 1 93 ? -7.093 5.260 0.153 1.00 95.12 93 ILE A CA 1
ATOM 691 C C . ILE A 1 93 ? -8.251 4.289 -0.073 1.00 95.12 93 ILE A C 1
ATOM 693 O O . ILE A 1 93 ? -8.452 3.832 -1.199 1.00 95.12 93 ILE A O 1
ATOM 697 N N . LEU A 1 94 ? -9.008 3.993 0.985 1.00 93.31 94 LEU A N 1
ATOM 698 C CA . LEU A 1 94 ? -10.168 3.103 0.954 1.00 93.31 94 LEU A CA 1
ATOM 699 C C . LEU A 1 94 ? -11.323 3.653 0.105 1.00 93.31 94 LEU A C 1
ATOM 701 O O . LEU A 1 94 ? -12.103 2.875 -0.430 1.00 93.31 94 LEU A O 1
ATOM 705 N N . GLU A 1 95 ? -11.394 4.972 -0.088 1.00 93.62 95 GLU A N 1
ATOM 706 C CA . GLU A 1 95 ? -12.285 5.613 -1.068 1.00 93.62 95 GLU A CA 1
ATOM 707 C C . GLU A 1 95 ? -12.024 5.162 -2.516 1.00 93.62 95 GLU A C 1
ATOM 709 O O . GLU A 1 95 ? -12.917 5.251 -3.358 1.00 93.62 95 GLU A O 1
ATOM 714 N N . LEU A 1 96 ? -10.792 4.750 -2.836 1.00 95.19 96 LEU A N 1
ATOM 715 C CA . LEU A 1 96 ? -10.337 4.559 -4.215 1.00 95.19 96 LEU A CA 1
ATOM 716 C C . LEU A 1 96 ? -10.003 3.104 -4.534 1.00 95.19 96 LEU A C 1
ATOM 718 O O . LEU A 1 96 ? -10.371 2.607 -5.597 1.00 95.19 96 LEU A O 1
ATOM 722 N N . ALA A 1 97 ? -9.257 2.439 -3.654 1.00 95.19 97 ALA A N 1
ATOM 723 C CA . ALA A 1 97 ? -8.680 1.133 -3.932 1.00 95.19 97 ALA A CA 1
ATOM 724 C C . ALA A 1 97 ? -9.518 -0.011 -3.338 1.00 95.19 97 ALA A C 1
ATOM 726 O O . ALA A 1 97 ? -9.918 0.059 -2.176 1.00 95.19 97 ALA A O 1
ATOM 727 N N . PRO A 1 98 ? -9.706 -1.117 -4.083 1.00 92.25 98 PRO A N 1
ATOM 728 C CA . PRO A 1 98 ? -10.314 -2.325 -3.542 1.00 92.25 98 PRO A CA 1
ATOM 729 C C . PRO A 1 98 ? -9.503 -2.899 -2.376 1.00 92.25 98 PRO A C 1
ATOM 731 O O . PRO A 1 98 ? -8.278 -2.997 -2.454 1.00 92.25 98 PRO A O 1
ATOM 734 N N . PHE A 1 99 ? -10.192 -3.388 -1.346 1.00 88.31 99 PHE A N 1
ATOM 735 C CA . PHE A 1 99 ? -9.576 -3.956 -0.144 1.00 88.31 99 PHE A CA 1
ATOM 736 C C . PHE A 1 99 ? -8.508 -5.009 -0.387 1.00 88.31 99 PHE A C 1
ATOM 738 O O . PHE A 1 99 ? -7.417 -4.922 0.168 1.00 88.31 99 PHE A O 1
ATOM 745 N N . GLY A 1 100 ? -8.807 -5.984 -1.248 1.00 91.75 100 GLY A N 1
ATOM 746 C CA . GLY A 1 100 ? -7.892 -7.085 -1.551 1.00 91.75 100 GLY A CA 1
ATOM 747 C C . GLY A 1 100 ? -6.592 -6.648 -2.232 1.00 91.75 100 GLY A C 1
ATOM 748 O O . GLY A 1 100 ? -5.724 -7.484 -2.459 1.00 91.75 100 GLY A O 1
ATOM 749 N N . LYS A 1 101 ? -6.453 -5.359 -2.569 1.00 96.19 101 LYS A N 1
ATOM 750 C CA . LYS A 1 101 ? -5.263 -4.783 -3.201 1.00 96.19 101 LYS A CA 1
ATOM 751 C C . LYS A 1 101 ? -4.430 -3.901 -2.277 1.00 96.19 101 LYS A C 1
ATOM 753 O O . LYS A 1 101 ? -3.402 -3.367 -2.701 1.00 96.19 101 LYS A O 1
ATOM 758 N N . LEU A 1 102 ? -4.866 -3.735 -1.033 1.00 95.06 102 LEU A N 1
ATOM 759 C CA . LEU A 1 102 ? -4.195 -2.910 -0.045 1.00 95.06 102 LEU A CA 1
ATOM 760 C C . LEU A 1 102 ? -3.364 -3.781 0.889 1.00 95.06 102 LEU A C 1
ATOM 762 O O . LEU A 1 102 ? -3.870 -4.701 1.525 1.00 95.06 102 LEU A O 1
ATOM 766 N N . LEU A 1 103 ? -2.073 -3.478 0.963 1.00 95.44 103 LEU A N 1
ATOM 767 C CA . LEU A 1 103 ? -1.098 -4.227 1.743 1.00 95.44 103 LEU A CA 1
ATOM 768 C C . LEU A 1 103 ? -0.591 -3.389 2.915 1.00 95.44 103 LEU A C 1
ATOM 770 O O . LEU A 1 103 ? -0.546 -2.158 2.863 1.00 95.44 103 LEU A O 1
ATOM 774 N N . PHE A 1 104 ? -0.166 -4.070 3.973 1.00 92.75 104 PHE A N 1
ATOM 775 C CA . PHE A 1 104 ? 0.502 -3.449 5.106 1.00 92.75 104 PHE A CA 1
ATOM 776 C C . PHE A 1 104 ? 1.937 -3.963 5.221 1.00 92.75 104 PHE A C 1
ATOM 778 O O . PHE A 1 104 ? 2.176 -5.167 5.325 1.00 92.75 104 PHE A O 1
ATOM 785 N N . SER A 1 105 ? 2.876 -3.030 5.318 1.00 92.06 105 SER A N 1
ATOM 786 C CA . SER A 1 105 ? 4.222 -3.269 5.823 1.00 92.06 105 SER A CA 1
ATOM 787 C C . SER A 1 105 ? 4.477 -2.358 7.024 1.00 92.06 105 SER A C 1
ATOM 789 O O . SER A 1 105 ? 3.885 -1.295 7.153 1.00 92.06 105 SER A O 1
ATOM 791 N N . SER A 1 106 ? 5.360 -2.715 7.952 1.00 90.69 106 SER A N 1
ATOM 792 C CA . SER A 1 106 ? 5.671 -1.775 9.042 1.00 90.69 106 SER A CA 1
ATOM 793 C C . SER A 1 106 ? 6.525 -0.592 8.575 1.00 90.69 106 SER A C 1
ATOM 795 O O . SER A 1 106 ? 6.584 0.427 9.257 1.00 90.69 106 SER A O 1
ATOM 797 N N . GLY A 1 107 ? 7.253 -0.742 7.460 1.00 87.38 107 GLY A N 1
ATOM 798 C CA . GLY A 1 107 ? 8.301 0.192 7.031 1.00 87.38 107 GLY A CA 1
ATOM 799 C C . GLY A 1 107 ? 9.437 0.370 8.049 1.00 87.38 107 GLY A C 1
ATOM 800 O O . GLY A 1 107 ? 10.261 1.268 7.892 1.00 87.38 107 GLY A O 1
ATOM 801 N N . ALA A 1 108 ? 9.461 -0.446 9.105 1.00 89.88 108 ALA A N 1
ATOM 802 C CA . ALA A 1 108 ? 10.385 -0.303 10.215 1.00 89.88 108 ALA A CA 1
ATOM 803 C C . ALA A 1 108 ? 11.802 -0.731 9.818 1.00 89.88 108 ALA A C 1
ATOM 805 O O . ALA A 1 108 ? 12.002 -1.678 9.055 1.00 89.88 108 ALA A O 1
ATOM 806 N N . HIS A 1 109 ? 12.787 -0.026 10.368 1.00 87.88 109 HIS A N 1
ATOM 807 C CA . HIS A 1 109 ? 14.199 -0.349 10.230 1.00 87.88 109 HIS A CA 1
ATOM 808 C C . HIS A 1 109 ? 14.922 -0.066 11.550 1.00 87.88 109 HIS A C 1
ATOM 810 O O . HIS A 1 109 ? 14.553 0.857 12.278 1.00 87.88 109 HIS A O 1
ATOM 816 N N . GLY A 1 110 ? 15.955 -0.848 11.859 1.00 91.44 110 GLY A N 1
ATOM 817 C CA . GLY A 1 110 ? 16.688 -0.739 13.119 1.00 91.44 110 GLY A CA 1
ATOM 818 C C . GLY A 1 110 ? 15.965 -1.430 14.275 1.00 91.44 110 GLY A C 1
ATOM 819 O O . GLY A 1 110 ? 16.165 -2.621 14.490 1.00 91.44 110 GLY A O 1
ATOM 820 N N . LEU A 1 111 ? 15.157 -0.685 15.033 1.00 94.25 111 LEU A N 1
ATOM 821 C CA . LEU A 1 111 ? 14.545 -1.184 16.268 1.00 94.25 111 LEU A CA 1
ATOM 822 C C . LEU A 1 111 ? 13.385 -2.160 15.989 1.00 94.25 111 LEU A C 1
ATOM 824 O O . LEU A 1 111 ? 12.434 -1.780 15.296 1.00 94.25 111 LEU A O 1
ATOM 828 N N . PRO A 1 112 ? 13.407 -3.390 16.540 1.00 94.94 112 PRO A N 1
ATOM 829 C CA . PRO A 1 112 ? 12.351 -4.378 16.321 1.00 94.94 112 PRO A CA 1
ATOM 830 C C . PRO A 1 112 ? 10.980 -3.922 16.847 1.00 94.94 112 PRO A C 1
ATOM 832 O O . PRO A 1 112 ? 9.947 -4.256 16.262 1.00 94.94 112 PRO A O 1
ATOM 835 N N . GLU A 1 113 ? 10.945 -3.104 17.899 1.00 95.31 113 GLU A N 1
ATOM 836 C CA . GLU A 1 113 ? 9.721 -2.568 18.505 1.00 95.31 113 GLU A CA 1
ATOM 837 C C . GLU A 1 113 ? 8.905 -1.731 17.512 1.00 95.31 113 GLU A C 1
ATOM 839 O O . GLU A 1 113 ? 7.674 -1.708 17.577 1.00 95.31 113 GLU A O 1
ATOM 844 N N . LEU A 1 114 ? 9.567 -1.097 16.538 1.00 92.69 114 LEU A N 1
ATOM 845 C CA . LEU A 1 114 ? 8.901 -0.301 15.508 1.00 92.69 114 LEU A CA 1
ATOM 846 C C . LEU A 1 114 ? 7.982 -1.146 14.618 1.00 92.69 114 LEU A C 1
ATOM 848 O O . LEU A 1 114 ? 6.982 -0.630 14.119 1.00 92.69 114 LEU A O 1
ATOM 852 N N . HIS A 1 115 ? 8.258 -2.444 14.453 1.00 93.69 115 HIS A N 1
ATOM 853 C CA . HIS A 1 115 ? 7.344 -3.340 13.742 1.00 93.69 115 HIS A CA 1
ATOM 854 C C . HIS A 1 115 ? 6.022 -3.503 14.498 1.00 93.69 115 HIS A C 1
ATOM 856 O O . HIS A 1 115 ? 4.951 -3.430 13.892 1.00 93.69 115 HIS A O 1
ATOM 862 N N . VAL A 1 116 ? 6.096 -3.677 15.821 1.00 95.06 116 VAL A N 1
ATOM 863 C CA . VAL A 1 116 ? 4.921 -3.838 16.689 1.00 95.06 116 VAL A CA 1
ATOM 864 C C . VAL A 1 116 ? 4.127 -2.537 16.750 1.00 95.06 116 VAL A C 1
ATOM 866 O O . VAL A 1 116 ? 2.911 -2.558 16.565 1.00 95.06 116 VAL A O 1
ATOM 869 N N . VAL A 1 117 ? 4.812 -1.405 16.937 1.00 93.00 117 VAL A N 1
ATOM 870 C CA . VAL A 1 117 ? 4.189 -0.073 16.959 1.00 93.00 117 VAL A CA 1
ATOM 871 C C . VAL A 1 117 ? 3.498 0.231 15.630 1.00 93.00 117 VAL A C 1
ATOM 873 O O . VAL A 1 117 ? 2.342 0.651 15.629 1.00 93.00 117 VAL A O 1
ATOM 876 N N . GLY A 1 118 ? 4.156 -0.032 14.497 1.00 93.38 118 GLY A N 1
ATOM 877 C CA . GLY A 1 118 ? 3.564 0.183 13.176 1.00 93.38 118 GLY A CA 1
ATOM 878 C C . GLY A 1 118 ? 2.317 -0.673 12.944 1.00 93.38 118 GLY A C 1
ATOM 879 O O . GLY A 1 118 ? 1.300 -0.167 12.469 1.00 93.38 118 GLY A O 1
ATOM 880 N N . ALA A 1 119 ? 2.360 -1.951 13.332 1.00 94.75 119 ALA A N 1
ATOM 881 C CA . ALA A 1 119 ? 1.213 -2.850 13.210 1.00 94.75 119 ALA A CA 1
ATOM 882 C C . ALA A 1 119 ? 0.048 -2.444 14.127 1.00 94.75 119 ALA A C 1
ATOM 884 O O . ALA A 1 119 ? -1.114 -2.537 13.728 1.00 94.75 119 ALA A O 1
ATOM 885 N N . GLN A 1 120 ? 0.343 -1.979 15.343 1.00 94.62 120 GLN A N 1
ATOM 886 C CA . GLN A 1 120 ? -0.670 -1.474 16.267 1.00 94.62 120 GLN A CA 1
ATOM 887 C C . GLN A 1 120 ? -1.342 -0.213 15.715 1.00 94.62 120 GLN A C 1
ATOM 889 O O . GLN A 1 120 ? -2.569 -0.161 15.651 1.00 94.62 120 GLN A O 1
ATOM 894 N N . LEU A 1 121 ? -0.555 0.756 15.240 1.00 94.25 121 LEU A N 1
ATOM 895 C CA . LEU A 1 121 ? -1.083 1.983 14.646 1.00 94.25 121 LEU A CA 1
ATOM 896 C C . LEU A 1 121 ? -1.975 1.690 13.432 1.00 94.25 121 LEU A C 1
ATOM 898 O O . LEU A 1 121 ? -3.037 2.295 13.299 1.00 94.25 121 LEU A O 1
ATOM 902 N N . PHE A 1 122 ? -1.574 0.747 12.572 1.00 93.81 122 PHE A N 1
ATOM 903 C CA . PHE A 1 122 ? -2.390 0.313 11.437 1.00 93.81 122 PHE A CA 1
ATOM 904 C C . PHE A 1 122 ? -3.753 -0.220 11.884 1.00 93.81 122 PHE A C 1
ATOM 906 O O . PHE A 1 122 ? -4.778 0.258 11.402 1.00 93.81 122 PHE A O 1
ATOM 913 N N . ARG A 1 123 ? -3.777 -1.160 12.839 1.00 94.44 123 ARG A N 1
ATOM 914 C CA . ARG A 1 123 ? -5.029 -1.737 13.355 1.00 94.44 123 ARG A CA 1
ATOM 915 C C . ARG A 1 123 ? -5.924 -0.688 14.005 1.00 94.44 123 ARG A C 1
ATOM 917 O O . ARG A 1 123 ? -7.128 -0.692 13.777 1.00 94.44 123 ARG A O 1
ATOM 924 N N . GLU A 1 124 ? -5.351 0.225 14.784 1.00 95.50 124 GLU A N 1
ATOM 925 C CA . GLU A 1 124 ? -6.109 1.306 15.421 1.00 95.50 124 GLU A CA 1
ATOM 926 C C . GLU A 1 124 ? -6.665 2.316 14.412 1.00 95.50 124 GLU A C 1
ATOM 928 O O . GLU A 1 124 ? -7.762 2.841 14.607 1.00 95.50 124 GLU A O 1
ATOM 933 N N . ALA A 1 125 ? -5.913 2.636 13.357 1.00 95.44 125 ALA A N 1
ATOM 934 C CA . ALA A 1 125 ? -6.381 3.513 12.290 1.00 95.44 125 ALA A CA 1
ATOM 935 C C . ALA A 1 125 ? -7.500 2.842 11.484 1.00 95.44 125 ALA A C 1
ATOM 937 O O . ALA A 1 125 ? -8.538 3.462 11.265 1.00 95.44 125 ALA A O 1
ATOM 938 N N . LEU A 1 126 ? -7.319 1.572 11.112 1.00 94.06 126 LEU A N 1
ATOM 939 C CA . LEU A 1 126 ? -8.318 0.787 10.390 1.00 94.06 126 LEU A CA 1
ATOM 940 C C . LEU A 1 126 ? -9.604 0.637 11.206 1.00 94.06 126 LEU A C 1
ATOM 942 O O . LEU A 1 126 ? -10.678 0.951 10.705 1.00 94.06 126 LEU A O 1
ATOM 946 N N . GLY A 1 127 ? -9.492 0.263 12.483 1.00 95.25 127 GLY A N 1
ATOM 947 C CA . GLY A 1 127 ? -10.642 0.147 13.379 1.00 95.25 127 GLY A CA 1
ATOM 948 C C . GLY A 1 127 ? -11.399 1.465 13.553 1.00 95.25 127 GLY A C 1
ATOM 949 O O . GLY A 1 127 ? -12.624 1.458 13.611 1.00 95.25 127 GLY A O 1
ATOM 950 N N . ARG A 1 128 ? -10.696 2.607 13.571 1.00 96.56 128 ARG A N 1
ATOM 951 C CA . ARG A 1 128 ? -11.340 3.930 13.587 1.00 96.56 128 ARG A CA 1
ATOM 952 C C . ARG A 1 128 ? -12.123 4.206 12.306 1.00 96.56 128 ARG A C 1
ATOM 954 O O . ARG A 1 128 ? -13.279 4.594 12.403 1.00 96.56 128 ARG A O 1
ATOM 961 N N . VAL A 1 129 ? -11.521 3.994 11.134 1.00 95.81 129 VAL A N 1
ATOM 962 C CA . VAL A 1 129 ? -12.190 4.245 9.844 1.00 95.81 129 VAL A CA 1
ATOM 963 C C . VAL A 1 129 ? -13.418 3.352 9.685 1.00 95.81 129 VAL A C 1
ATOM 965 O O . VAL A 1 129 ? -14.522 3.855 9.490 1.00 95.81 129 VAL A O 1
ATOM 968 N N . LEU A 1 130 ? -13.240 2.037 9.836 1.00 95.06 130 LEU A N 1
ATOM 969 C CA . LEU A 1 130 ? -14.324 1.072 9.669 1.00 95.06 130 LEU A CA 1
ATOM 970 C C . LEU A 1 130 ? -15.417 1.259 10.728 1.00 95.06 130 LEU A C 1
ATOM 972 O O . LEU A 1 130 ? -16.600 1.240 10.403 1.00 95.06 130 LEU A O 1
ATOM 976 N N . GLY A 1 131 ? -15.035 1.506 11.985 1.00 96.69 131 GLY A N 1
ATOM 977 C CA . GLY A 1 131 ? -15.980 1.759 13.071 1.00 96.69 131 GLY A CA 1
ATOM 978 C C . GLY A 1 131 ? -16.838 3.002 12.834 1.00 96.69 131 GLY A C 1
ATOM 979 O O . GLY A 1 131 ? -18.046 2.953 13.060 1.00 96.69 131 GLY A O 1
ATOM 980 N N . THR A 1 132 ? -16.247 4.093 12.335 1.00 97.00 132 THR A N 1
ATOM 981 C CA . THR A 1 132 ? -16.996 5.298 11.952 1.00 97.00 132 THR A CA 1
ATOM 982 C C . THR A 1 132 ? -17.982 5.003 10.822 1.00 97.00 132 THR A C 1
ATOM 984 O O . THR A 1 132 ? -19.158 5.326 10.957 1.00 97.00 132 THR A O 1
ATOM 987 N N . TRP A 1 133 ? -17.554 4.325 9.755 1.00 96.06 133 TRP A N 1
ATOM 988 C CA . TRP A 1 133 ? -18.433 4.014 8.620 1.00 96.06 133 TRP A CA 1
ATOM 989 C C . TRP A 1 133 ? -19.583 3.069 8.976 1.00 96.06 133 TRP A C 1
ATOM 991 O O . TRP A 1 133 ? -20.692 3.236 8.467 1.00 96.06 133 TRP A O 1
ATOM 1001 N N . VAL A 1 134 ? -19.358 2.117 9.885 1.00 97.56 134 VAL A N 1
ATOM 1002 C CA . VAL A 1 134 ? -20.431 1.269 10.426 1.00 97.56 134 VAL A CA 1
ATOM 1003 C C . VAL A 1 134 ? -21.393 2.089 11.289 1.00 97.56 134 VAL A C 1
ATOM 1005 O O . VAL A 1 134 ? -22.607 1.965 11.135 1.00 97.56 134 VAL A O 1
ATOM 1008 N N . ALA A 1 135 ? -20.883 2.951 12.175 1.00 97.69 135 ALA A N 1
ATOM 1009 C CA . ALA A 1 135 ? -21.719 3.785 13.044 1.00 97.69 135 ALA A CA 1
ATOM 1010 C C . ALA A 1 135 ? -22.592 4.778 12.256 1.00 97.69 135 ALA A C 1
ATOM 1012 O O . ALA A 1 135 ? -23.721 5.061 12.656 1.00 97.69 135 ALA A O 1
ATOM 1013 N N . GLU A 1 136 ? -22.089 5.278 11.128 1.00 97.38 136 GLU A N 1
ATOM 1014 C CA . GLU A 1 136 ? -22.815 6.160 10.207 1.00 97.38 136 GLU A CA 1
ATOM 1015 C C . GLU A 1 136 ? -23.785 5.403 9.282 1.00 97.38 136 GLU A C 1
ATOM 1017 O O . GLU A 1 136 ? -24.541 6.026 8.538 1.00 97.38 136 GLU A O 1
ATOM 1022 N N . GLY A 1 137 ? -23.787 4.065 9.316 1.00 96.19 137 GLY A N 1
ATOM 1023 C CA . GLY A 1 137 ? -24.621 3.230 8.452 1.00 96.19 137 GLY A CA 1
ATOM 1024 C C . GLY A 1 137 ? -24.173 3.207 6.989 1.00 96.19 137 GLY A C 1
ATOM 1025 O O . GLY A 1 137 ? -24.916 2.726 6.135 1.00 96.19 137 GLY A O 1
ATOM 1026 N N . ALA A 1 138 ? -22.972 3.708 6.687 1.00 93.50 138 ALA A N 1
ATOM 1027 C CA . ALA A 1 138 ? -22.402 3.612 5.351 1.00 93.50 138 ALA A CA 1
ATOM 1028 C C . ALA A 1 138 ? -22.091 2.149 5.007 1.00 93.50 138 ALA A C 1
ATOM 1030 O O . ALA A 1 138 ? -22.211 1.750 3.849 1.00 93.50 138 ALA A O 1
ATOM 1031 N N . TRP A 1 139 ? -21.639 1.372 5.998 1.00 92.56 139 TRP A N 1
ATOM 1032 C CA . TRP A 1 139 ? -21.157 0.001 5.835 1.00 92.56 139 TRP A CA 1
ATOM 1033 C C . TRP A 1 139 ? -21.866 -0.964 6.776 1.00 92.56 139 TRP A C 1
ATOM 1035 O O . TRP A 1 139 ? -22.254 -0.602 7.890 1.00 92.56 139 TRP A O 1
ATOM 1045 N N . SER A 1 140 ? -22.003 -2.218 6.340 1.00 93.88 140 SER A N 1
ATOM 1046 C CA . SER A 1 140 ? -22.477 -3.281 7.218 1.00 93.88 140 SER A CA 1
ATOM 1047 C C . SER A 1 140 ? -21.367 -3.720 8.176 1.00 93.88 140 SER A C 1
ATOM 1049 O O . SER A 1 140 ? -20.179 -3.620 7.869 1.00 93.88 140 SER A O 1
ATOM 1051 N N . LEU A 1 141 ? -21.748 -4.260 9.336 1.00 92.94 141 LEU A N 1
ATOM 1052 C CA . LEU A 1 141 ? -20.777 -4.856 10.255 1.00 92.94 141 LEU A CA 1
ATOM 1053 C C . LEU A 1 141 ? -20.029 -6.031 9.606 1.00 92.94 141 LEU A C 1
ATOM 1055 O O . LEU A 1 141 ? -18.851 -6.212 9.881 1.00 92.94 141 LEU A O 1
ATOM 1059 N N . GLY A 1 142 ? -20.702 -6.806 8.749 1.00 92.75 142 GLY A N 1
ATOM 1060 C CA . GLY A 1 142 ? -20.105 -7.962 8.079 1.00 92.75 142 GLY A CA 1
ATOM 1061 C C . GLY A 1 142 ? -19.017 -7.580 7.078 1.00 92.75 142 GLY A C 1
ATOM 1062 O O . GLY A 1 142 ? -18.035 -8.299 6.964 1.00 92.75 142 GLY A O 1
ATOM 1063 N N . ASP A 1 143 ? -19.151 -6.432 6.409 1.00 87.06 143 ASP A N 1
ATOM 1064 C CA . ASP A 1 143 ? -18.131 -5.933 5.474 1.00 87.06 143 ASP A CA 1
ATOM 1065 C C . ASP A 1 143 ? -16.924 -5.300 6.191 1.00 87.06 143 ASP A C 1
ATOM 1067 O O . ASP A 1 143 ? -15.883 -5.067 5.579 1.00 87.06 143 ASP A O 1
ATOM 1071 N N . ALA A 1 144 ? -17.061 -4.995 7.485 1.00 87.06 144 ALA A N 1
ATOM 1072 C CA . ALA A 1 144 ? -16.046 -4.337 8.306 1.00 87.06 144 ALA A CA 1
ATOM 1073 C C . ALA A 1 144 ? -15.255 -5.298 9.225 1.00 87.06 144 ALA A C 1
ATOM 1075 O O . ALA A 1 144 ? -14.464 -4.823 10.047 1.00 87.06 144 ALA A O 1
ATOM 1076 N N . GLN A 1 145 ? -15.482 -6.614 9.121 1.00 78.88 145 GLN A N 1
ATOM 1077 C CA . GLN A 1 145 ? -14.845 -7.680 9.914 1.00 78.88 145 GLN A CA 1
ATOM 1078 C C . GLN A 1 145 ? -13.854 -8.494 9.081 1.00 78.88 145 GLN A C 1
ATOM 1080 O O . GLN A 1 145 ? -12.788 -8.837 9.645 1.00 78.88 145 GLN A O 1
#

pLDDT: mean 93.46, std 4.3, range [72.12, 98.19]

Foldseek 3Di:
DDDDPVVVVVVLVVVLVVLEEAEDECDADACCVVCVVVLVVSAPSNHAYEYPDRPPVLLSLLQSQQPGVRYAYELQVVQLVVQVCSLVSVLSSVVRHDPVRYHYDNPDDDDPVSRVVSVVSVVVSLCVNLVVCVVVVVDPPVVSD